Protein AF-A0A1C7NWR6-F1 (afdb_monomer)

pLDDT: mean 72.44, std 16.41, range [40.91, 96.19]

Radius of gyration: 28.09 Å; Cα contacts (8 Å, |Δi|>4): 31; chains: 1; bounding box: 59×54×52 Å

Secondary structure (DSSP, 8-state):
---HHHHHHHHHHHHHHHHHHHHHHHHSSTTS--------TT-------TTSHHHHHTTS--S--------TTSPPEEE--GGGPPPHHHHHHHHHHHTT----TTSS-TTGGGS-HHHHSPEEE--

Foldseek 3Di:
DPPPPPVVVVVVVVVVVVVVVVVVVVVVPPPDDDDPDDCPVPDDDDPCPPPPPVVVVVPPPPDDPPP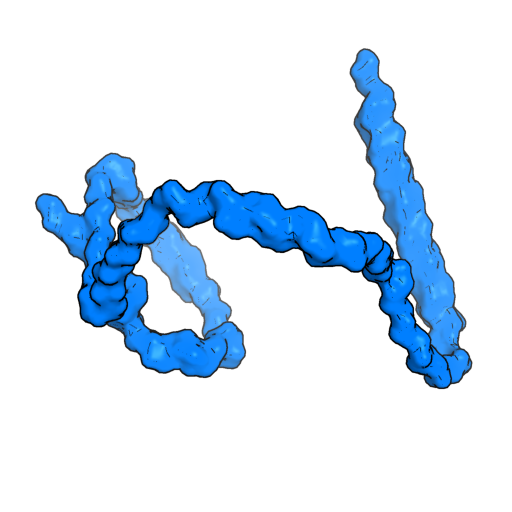PPDPLVDFAEDEDDPVNDDDPVVVVVVVVVVVVDDDDPVNDDPVRVPDDCRSPPHDYDDD

Structure (mmCIF, N/CA/C/O backbone):
data_AF-A0A1C7NWR6-F1
#
_entry.id   AF-A0A1C7NWR6-F1
#
loop_
_atom_site.group_PDB
_atom_site.id
_atom_site.type_symbol
_atom_site.label_atom_id
_atom_site.label_alt_id
_atom_site.label_comp_id
_atom_site.label_asym_id
_atom_site.label_entity_id
_atom_site.label_seq_id
_atom_site.pdbx_PDB_ins_code
_atom_site.Cartn_x
_atom_site.Cartn_y
_atom_site.Cartn_z
_atom_site.occupancy
_atom_site.B_iso_or_equiv
_atom_site.auth_seq_id
_atom_site.auth_comp_id
_atom_site.auth_asym_id
_atom_site.auth_atom_id
_atom_site.pdbx_PDB_model_num
ATOM 1 N N . MET A 1 1 ? 23.178 29.044 30.306 1.00 40.91 1 MET A N 1
ATOM 2 C CA . MET A 1 1 ? 24.245 28.419 29.505 1.00 40.91 1 MET A CA 1
ATOM 3 C C . MET A 1 1 ? 23.564 27.836 28.278 1.00 40.91 1 MET A C 1
ATOM 5 O O . MET A 1 1 ? 23.101 26.711 28.350 1.00 40.91 1 MET A O 1
ATOM 9 N N . ASN A 1 2 ? 23.407 28.651 27.232 1.00 55.75 2 ASN A N 1
ATOM 10 C CA . ASN A 1 2 ? 22.827 28.281 25.932 1.00 55.75 2 ASN A CA 1
ATOM 11 C C . ASN A 1 2 ? 23.851 28.654 24.846 1.00 55.75 2 ASN A C 1
ATOM 13 O O . ASN A 1 2 ? 23.571 29.482 23.996 1.00 55.75 2 ASN A O 1
ATOM 17 N N . GLU A 1 3 ? 25.074 28.139 24.957 1.00 56.28 3 GLU A N 1
ATOM 18 C CA . GLU A 1 3 ? 26.150 28.401 23.980 1.00 56.28 3 GLU A CA 1
ATOM 19 C C . GLU A 1 3 ? 26.408 27.187 23.070 1.00 56.28 3 GLU A C 1
ATOM 21 O O . GLU A 1 3 ? 27.233 27.259 22.177 1.00 56.28 3 GLU A O 1
ATOM 26 N N . ILE A 1 4 ? 25.698 26.068 23.265 1.00 57.12 4 ILE A N 1
ATOM 27 C CA . ILE A 1 4 ? 25.928 24.824 22.502 1.00 57.12 4 ILE A CA 1
ATOM 28 C C . ILE A 1 4 ? 25.114 24.791 21.191 1.00 57.12 4 ILE A C 1
ATOM 30 O O . ILE A 1 4 ? 25.459 24.051 20.277 1.00 57.12 4 ILE A O 1
ATOM 34 N N . ASP A 1 5 ? 24.082 25.630 21.059 1.00 58.75 5 ASP A N 1
ATOM 35 C CA . ASP A 1 5 ? 23.191 25.609 19.891 1.00 58.75 5 ASP A CA 1
ATOM 36 C C . ASP A 1 5 ? 23.565 26.640 18.813 1.00 58.75 5 ASP A C 1
ATOM 38 O O . ASP A 1 5 ? 23.288 26.415 17.637 1.00 58.75 5 ASP A O 1
ATOM 42 N N . GLU A 1 6 ? 24.205 27.757 19.173 1.00 57.81 6 GLU A N 1
ATOM 43 C CA . GLU A 1 6 ? 24.579 28.791 18.193 1.00 57.81 6 GLU A CA 1
ATOM 44 C C . GLU A 1 6 ? 25.803 28.3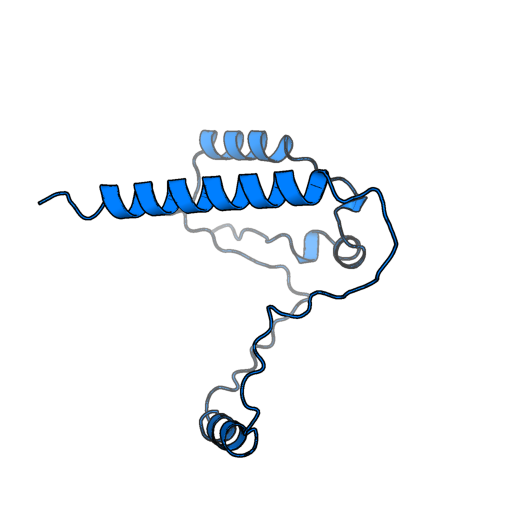73 17.368 1.00 57.81 6 GLU A C 1
ATOM 46 O O . GLU A 1 6 ? 25.777 28.518 16.149 1.00 57.81 6 GLU A O 1
ATOM 51 N N . ASP A 1 7 ? 26.815 27.764 17.994 1.00 69.75 7 ASP A N 1
ATOM 52 C CA . ASP A 1 7 ? 28.031 27.315 17.302 1.00 69.75 7 ASP A CA 1
ATOM 53 C C . ASP A 1 7 ? 27.746 26.181 16.304 1.00 69.75 7 ASP A C 1
ATOM 55 O O . ASP A 1 7 ? 28.288 26.180 15.204 1.00 69.75 7 ASP A O 1
ATOM 59 N N . PHE A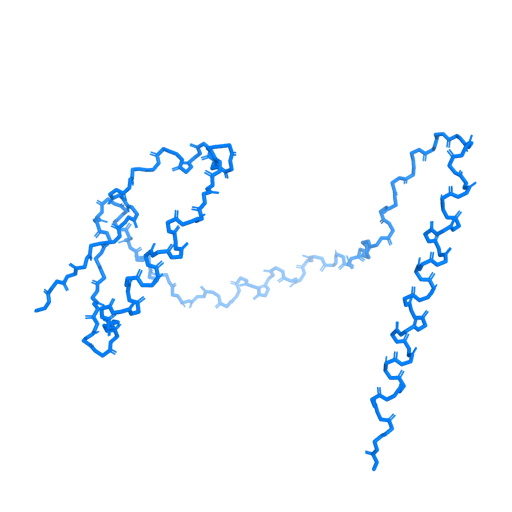 1 8 ? 26.842 25.248 16.632 1.00 76.69 8 PHE A N 1
ATOM 60 C CA . PHE A 1 8 ? 26.452 24.179 15.704 1.00 76.69 8 PHE A CA 1
ATOM 61 C C . PHE A 1 8 ? 25.684 24.719 14.492 1.00 76.69 8 PHE A C 1
ATOM 63 O O . PHE A 1 8 ? 25.914 24.291 13.361 1.00 76.69 8 PHE A O 1
ATOM 70 N N . VAL A 1 9 ? 24.764 25.661 14.716 1.00 80.50 9 VAL A N 1
ATOM 71 C CA . VAL A 1 9 ? 23.966 26.260 13.638 1.00 80.50 9 VAL A CA 1
ATOM 72 C C . VAL A 1 9 ? 24.829 27.164 12.756 1.00 80.50 9 VAL A C 1
ATOM 74 O O . VAL A 1 9 ? 24.674 27.146 11.536 1.00 80.50 9 VAL A O 1
ATOM 77 N N . GLU A 1 10 ? 25.761 27.908 13.345 1.00 84.75 10 GLU A N 1
ATOM 78 C CA . GLU A 1 10 ? 26.723 28.743 12.623 1.00 84.75 10 GLU A CA 1
ATOM 79 C C . GLU A 1 10 ? 27.714 27.890 11.813 1.00 84.75 10 GLU A C 1
ATOM 81 O O . GLU A 1 10 ? 27.957 28.188 10.641 1.00 84.75 10 GLU A O 1
ATOM 86 N N . ASP A 1 11 ? 28.229 26.790 12.373 1.00 84.62 11 ASP A N 1
ATOM 87 C CA . ASP A 1 11 ? 29.087 25.851 11.638 1.00 84.62 11 ASP A CA 1
ATOM 88 C C . ASP A 1 11 ? 28.330 25.178 10.491 1.00 84.62 11 ASP A C 1
ATOM 90 O O . ASP A 1 11 ? 28.855 25.073 9.380 1.00 84.62 11 ASP A O 1
ATOM 94 N N . PHE A 1 12 ? 27.074 24.786 10.712 1.00 87.50 12 PHE A N 1
ATOM 95 C CA . PHE A 1 12 ? 26.228 24.230 9.659 1.00 87.50 12 PHE A CA 1
ATOM 96 C C . PHE A 1 12 ? 25.946 25.255 8.548 1.00 87.50 12 PHE A C 1
ATOM 98 O O . PHE A 1 12 ? 26.020 24.928 7.362 1.00 87.50 12 PHE A O 1
ATOM 105 N N . ALA A 1 13 ? 25.693 26.519 8.902 1.00 89.31 13 AL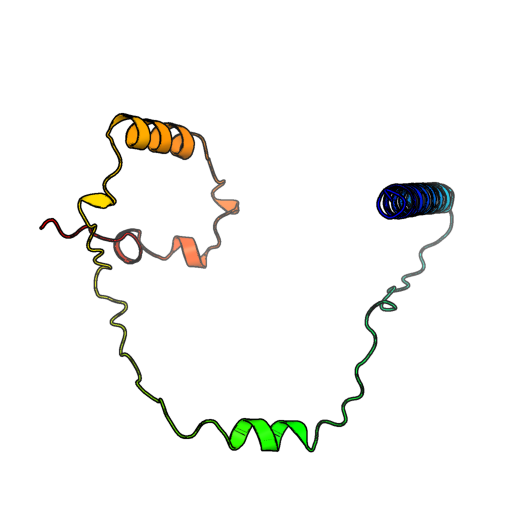A A N 1
ATOM 106 C CA . ALA A 1 13 ? 25.496 27.591 7.929 1.00 89.31 13 ALA A CA 1
ATOM 107 C C . ALA A 1 13 ? 26.764 27.857 7.098 1.00 89.31 13 ALA A C 1
ATOM 109 O O . ALA A 1 13 ? 26.678 28.017 5.879 1.00 89.31 13 ALA A O 1
ATOM 110 N N . ARG A 1 14 ? 27.948 27.839 7.724 1.00 87.44 14 ARG A N 1
ATOM 111 C CA . ARG A 1 14 ? 29.236 27.982 7.022 1.00 87.44 14 ARG A CA 1
ATOM 112 C C . ARG A 1 14 ? 29.540 26.802 6.109 1.00 87.44 14 ARG A C 1
ATOM 114 O O . ARG A 1 14 ? 30.073 27.006 5.020 1.00 87.44 14 ARG A O 1
ATOM 121 N N . GLN A 1 15 ? 29.191 25.586 6.526 1.00 84.94 15 GLN A N 1
ATOM 122 C CA . GLN A 1 15 ? 29.326 24.392 5.689 1.00 84.94 15 GLN A CA 1
ATOM 123 C C . GLN A 1 15 ? 28.449 24.489 4.437 1.00 84.94 15 GLN A C 1
ATOM 125 O O . GLN A 1 15 ? 28.940 24.238 3.337 1.00 84.94 15 GLN A O 1
ATOM 130 N N . LEU A 1 16 ? 27.193 24.927 4.571 1.00 86.31 16 LEU A N 1
ATOM 131 C CA . LEU A 1 16 ? 26.309 25.136 3.421 1.00 86.31 16 LEU A CA 1
ATOM 132 C C . LEU A 1 16 ? 26.829 26.227 2.475 1.00 86.31 16 LEU A C 1
ATOM 134 O O . LEU A 1 16 ? 26.840 26.017 1.265 1.00 86.31 16 LEU A O 1
ATOM 138 N N . ASP A 1 17 ? 27.316 27.351 3.004 1.00 82.81 17 ASP A N 1
ATOM 139 C CA . ASP A 1 17 ? 27.894 28.432 2.190 1.00 82.81 17 ASP A CA 1
ATOM 140 C C . ASP A 1 17 ? 29.154 27.968 1.430 1.00 82.81 17 ASP A C 1
ATOM 142 O O . ASP A 1 17 ? 29.367 28.332 0.273 1.00 82.81 17 ASP A O 1
ATOM 146 N N . SER A 1 18 ? 29.965 27.094 2.038 1.00 81.19 18 SER A N 1
ATOM 147 C CA . SER A 1 18 ? 31.120 26.481 1.373 1.00 81.19 18 SER A CA 1
ATOM 148 C C . SER A 1 18 ? 30.712 25.545 0.233 1.00 81.19 18 SER A C 1
ATOM 150 O O . SER A 1 18 ? 31.344 25.566 -0.820 1.00 81.19 18 SER A O 1
ATOM 152 N N . ILE A 1 19 ? 29.669 24.732 0.423 1.00 80.56 19 ILE A N 1
ATOM 153 C CA . ILE A 1 19 ? 29.175 23.794 -0.597 1.00 80.56 19 ILE A CA 1
ATOM 154 C C . ILE A 1 19 ? 28.595 24.551 -1.796 1.00 80.56 19 ILE A C 1
ATOM 156 O O . ILE A 1 19 ? 28.898 24.207 -2.937 1.00 80.56 19 ILE A O 1
ATOM 160 N N . VAL A 1 20 ? 27.816 25.608 -1.546 1.00 77.56 20 VAL A N 1
ATOM 161 C CA . VAL A 1 20 ? 27.236 26.442 -2.611 1.00 77.56 20 VAL A CA 1
ATOM 162 C C . VAL A 1 20 ? 28.337 27.087 -3.457 1.00 77.56 20 VAL A C 1
ATOM 164 O O . VAL A 1 20 ? 28.272 27.032 -4.681 1.00 77.56 20 VAL A O 1
ATOM 167 N N . ARG A 1 21 ? 29.402 27.606 -2.832 1.00 77.25 21 ARG A N 1
ATOM 168 C CA . ARG A 1 21 ? 30.535 28.192 -3.571 1.00 77.25 21 ARG A CA 1
ATOM 169 C C . ARG A 1 21 ? 31.304 27.179 -4.414 1.00 77.25 21 ARG A C 1
ATOM 171 O O . ARG A 1 21 ? 31.742 27.529 -5.503 1.00 77.25 21 ARG A O 1
ATOM 178 N N . ILE A 1 22 ? 31.477 25.947 -3.931 1.00 75.94 22 ILE A N 1
ATOM 179 C CA . ILE A 1 22 ? 32.151 24.882 -4.696 1.00 75.94 22 ILE A CA 1
ATOM 180 C C . ILE A 1 22 ? 31.303 24.484 -5.911 1.00 75.94 22 ILE A C 1
ATOM 182 O O . ILE A 1 22 ? 31.841 24.312 -7.001 1.00 75.94 22 ILE A O 1
ATOM 186 N N . GLN A 1 23 ? 29.978 24.394 -5.751 1.00 65.75 23 GLN A N 1
ATOM 187 C CA . GLN A 1 23 ? 29.069 24.112 -6.865 1.00 65.75 23 GLN A CA 1
ATOM 188 C C . GLN A 1 23 ? 29.059 25.231 -7.911 1.00 65.75 23 GLN A C 1
ATOM 190 O O . GLN A 1 23 ? 29.064 24.935 -9.101 1.00 65.75 23 GLN A O 1
ATOM 195 N N . GLU A 1 24 ? 29.087 26.497 -7.487 1.00 64.19 24 GLU A N 1
ATOM 196 C CA . GLU A 1 24 ? 29.171 27.639 -8.407 1.00 64.19 24 GLU A CA 1
ATOM 197 C C . GLU A 1 24 ? 30.526 27.697 -9.133 1.00 64.19 24 GLU A C 1
ATOM 199 O O . GLU A 1 24 ? 30.560 28.003 -10.321 1.00 64.19 24 GLU A O 1
ATOM 204 N N . GLN A 1 25 ? 31.632 27.331 -8.472 1.00 59.12 25 GLN A N 1
ATOM 205 C CA . GLN A 1 25 ? 32.954 27.252 -9.110 1.00 59.12 25 GLN A CA 1
ATOM 206 C C . GLN A 1 25 ? 33.069 26.098 -10.117 1.00 59.12 25 GLN A C 1
ATOM 208 O O . GLN A 1 25 ? 33.668 26.280 -11.171 1.00 59.12 25 GLN A O 1
ATOM 213 N N . HIS A 1 26 ? 32.452 24.943 -9.851 1.00 53.22 26 HIS A N 1
ATOM 214 C CA . HIS A 1 26 ? 32.386 23.843 -10.823 1.00 53.22 26 HIS A CA 1
ATOM 215 C C . HIS A 1 26 ? 31.490 24.149 -12.032 1.00 53.22 26 HIS A C 1
ATOM 217 O O . HIS A 1 26 ? 31.650 23.518 -13.070 1.00 53.22 26 HIS A O 1
ATOM 223 N N . GLN A 1 27 ? 30.572 25.115 -11.934 1.00 50.38 27 GLN A N 1
ATOM 224 C CA . GLN A 1 27 ? 29.683 25.476 -13.042 1.00 50.38 27 GLN A CA 1
ATOM 225 C C . GLN A 1 27 ? 30.333 26.416 -14.072 1.00 50.38 27 GLN A C 1
ATOM 227 O O . GLN A 1 27 ? 29.829 26.530 -15.187 1.00 50.38 27 GLN A O 1
ATOM 232 N N . GLU A 1 28 ? 31.444 27.079 -13.728 1.00 48.25 28 GLU A N 1
ATOM 233 C CA . GLU A 1 28 ? 32.187 27.965 -14.640 1.00 48.25 28 GLU A CA 1
ATOM 234 C C . GLU A 1 28 ? 33.362 27.270 -15.365 1.00 48.25 28 GLU A C 1
ATOM 236 O O . GLU A 1 28 ? 33.924 27.854 -16.290 1.00 48.25 28 GLU A O 1
ATOM 241 N N . GLU A 1 29 ? 33.710 26.025 -15.011 1.00 46.66 29 GLU A N 1
ATOM 242 C CA . GLU A 1 29 ? 34.825 25.263 -15.616 1.00 46.66 29 GLU A CA 1
ATOM 243 C C . GLU A 1 29 ? 34.377 24.148 -16.594 1.00 46.66 29 GLU A C 1
ATOM 245 O O . GLU A 1 29 ? 35.203 23.380 -17.080 1.00 46.66 29 GLU A O 1
ATOM 250 N N . GLU A 1 30 ? 33.088 24.065 -16.948 1.00 46.69 30 GLU A N 1
ATOM 251 C CA . GLU A 1 30 ? 32.531 23.029 -17.848 1.00 46.69 30 GLU A CA 1
ATOM 252 C C . GLU A 1 30 ? 32.713 23.297 -19.364 1.00 46.69 30 GLU A C 1
ATOM 254 O O . GLU A 1 30 ? 32.006 22.699 -20.174 1.00 46.69 30 GLU A O 1
ATOM 259 N N . ASP A 1 31 ? 33.642 24.161 -19.791 1.00 46.69 31 ASP A N 1
ATOM 260 C CA . ASP A 1 31 ? 33.863 24.424 -21.230 1.00 46.69 31 ASP A CA 1
ATOM 261 C C . ASP A 1 31 ? 35.151 23.819 -21.822 1.00 46.69 31 ASP A C 1
ATOM 263 O O . ASP A 1 31 ? 35.321 23.872 -23.041 1.00 46.69 31 ASP A O 1
ATOM 267 N N . GLU A 1 32 ? 36.036 23.175 -21.048 1.00 49.59 32 GLU A N 1
ATOM 268 C CA . GLU A 1 32 ? 37.237 22.542 -21.623 1.00 49.59 32 GLU A CA 1
ATOM 269 C C . GLU A 1 32 ? 37.562 21.150 -21.041 1.00 49.59 32 GLU A C 1
ATOM 271 O O . GLU A 1 32 ? 38.238 20.989 -20.032 1.00 49.59 32 GLU A O 1
ATOM 276 N N . GLU A 1 33 ? 37.148 20.153 -21.827 1.00 46.34 33 GLU A N 1
ATOM 277 C CA . GLU A 1 33 ? 37.734 18.819 -22.020 1.00 46.34 33 GLU A CA 1
ATOM 278 C C . GLU A 1 33 ? 37.356 17.647 -21.090 1.00 46.34 33 GLU A C 1
ATOM 280 O O . GLU A 1 33 ? 37.565 17.595 -19.882 1.00 46.34 33 GLU A O 1
ATOM 285 N N . GLU A 1 34 ? 36.857 16.620 -21.777 1.00 51.84 34 GLU A N 1
ATOM 286 C CA . GLU A 1 34 ? 36.610 15.247 -21.366 1.00 51.84 34 GLU A CA 1
ATOM 287 C C . GLU A 1 34 ? 37.850 14.617 -20.695 1.00 51.84 34 GLU A C 1
ATOM 289 O O . GLU A 1 34 ? 38.787 14.171 -21.355 1.00 51.84 34 GLU A O 1
ATOM 294 N N . SER A 1 35 ? 37.835 1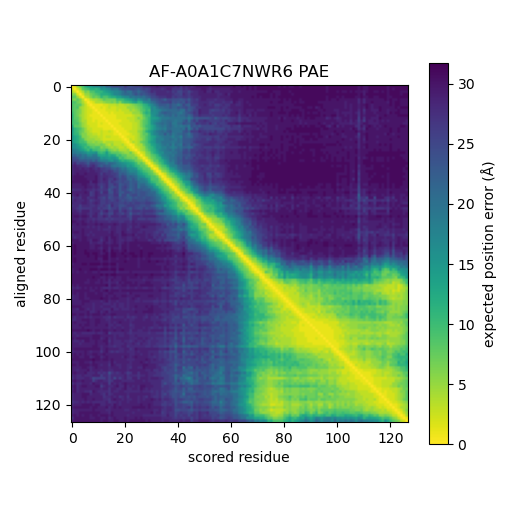4.513 -19.365 1.00 44.72 35 SER A N 1
ATOM 295 C CA . SER A 1 35 ? 38.703 13.602 -18.614 1.00 44.72 35 SER A CA 1
ATOM 296 C C . SER A 1 35 ? 37.854 12.785 -17.651 1.00 44.72 35 SER A C 1
ATOM 298 O O . SER A 1 35 ? 37.466 13.250 -16.583 1.00 44.72 35 SER A O 1
ATOM 300 N N . PHE A 1 36 ? 37.597 11.537 -18.036 1.00 50.34 36 PHE A N 1
ATOM 301 C CA . PHE A 1 36 ? 37.086 10.477 -17.175 1.00 50.34 36 PHE A CA 1
ATOM 302 C C . PHE A 1 36 ? 38.038 10.288 -15.981 1.00 50.34 36 PHE A C 1
ATOM 304 O O . PHE A 1 36 ? 39.005 9.536 -16.066 1.00 50.34 36 PHE A O 1
ATOM 311 N N . ASN A 1 37 ? 37.785 10.997 -14.882 1.00 45.06 37 ASN A N 1
ATOM 312 C CA . ASN A 1 37 ? 38.339 10.685 -13.572 1.00 45.06 37 ASN A CA 1
ATOM 313 C C . ASN A 1 37 ? 37.178 10.275 -12.670 1.00 45.06 37 ASN A C 1
ATOM 315 O O . ASN A 1 37 ? 36.421 11.091 -12.154 1.00 45.06 37 ASN A O 1
ATOM 319 N N . GLU A 1 38 ? 37.043 8.961 -12.559 1.00 48.91 38 GLU A N 1
ATOM 320 C CA . GLU A 1 38 ? 36.332 8.246 -11.515 1.00 48.91 38 GLU A CA 1
ATOM 321 C C . GLU A 1 38 ? 36.858 8.709 -10.146 1.00 48.91 38 GLU A C 1
ATOM 323 O O . GLU A 1 38 ? 37.925 8.291 -9.694 1.00 48.91 38 GLU A O 1
ATOM 328 N N . ASP A 1 39 ? 36.129 9.615 -9.492 1.00 46.53 39 ASP A N 1
ATOM 329 C CA . ASP A 1 39 ? 36.410 10.029 -8.119 1.00 46.53 39 ASP A CA 1
ATOM 330 C C . ASP A 1 39 ? 35.934 8.943 -7.138 1.00 46.53 39 ASP A C 1
ATOM 332 O O . ASP A 1 39 ? 34.945 9.067 -6.424 1.00 46.53 39 ASP A O 1
ATOM 336 N N . THR A 1 40 ? 36.646 7.816 -7.137 1.00 52.41 40 THR A N 1
ATOM 337 C CA . THR A 1 40 ? 36.566 6.747 -6.122 1.00 52.41 40 THR A CA 1
ATOM 338 C C . THR A 1 40 ? 37.309 7.108 -4.826 1.00 52.41 40 THR A C 1
ATOM 340 O O . THR A 1 40 ? 37.767 6.226 -4.100 1.00 52.41 40 THR A O 1
ATOM 343 N N . SER A 1 41 ? 37.464 8.395 -4.506 1.00 54.19 41 SER A N 1
ATOM 344 C CA . SER A 1 41 ? 38.292 8.836 -3.374 1.00 54.19 41 SER A CA 1
ATOM 345 C C . SER A 1 41 ? 37.589 8.780 -2.009 1.00 54.19 41 SER A C 1
ATOM 347 O O . SER A 1 41 ? 38.237 9.019 -0.992 1.00 54.19 41 SER A O 1
ATOM 349 N N . GLU A 1 42 ? 36.298 8.431 -1.940 1.00 55.00 42 GLU A N 1
ATOM 350 C CA . GLU A 1 42 ? 35.545 8.386 -0.670 1.00 55.00 42 GLU A CA 1
ATOM 351 C C . GLU A 1 42 ? 35.509 7.001 0.007 1.00 55.00 42 GLU A C 1
ATOM 353 O O . GLU A 1 42 ? 35.146 6.893 1.179 1.00 55.00 42 GLU A O 1
ATOM 358 N N . TYR A 1 43 ? 35.941 5.929 -0.669 1.00 64.69 43 TYR A N 1
ATOM 359 C CA . TYR A 1 43 ? 36.021 4.599 -0.054 1.00 64.69 43 TYR A CA 1
ATOM 360 C C . TYR A 1 43 ? 37.393 4.375 0.586 1.00 64.69 43 TYR A C 1
ATOM 362 O O . TYR A 1 43 ? 38.331 3.875 -0.035 1.00 64.69 43 TYR A O 1
ATOM 370 N N . GLN A 1 44 ? 37.506 4.721 1.868 1.00 64.06 44 GLN A N 1
ATOM 371 C CA . GLN A 1 44 ? 38.628 4.284 2.697 1.00 64.06 44 GLN A CA 1
ATOM 372 C C . GLN A 1 44 ? 38.649 2.749 2.769 1.00 64.06 44 GLN A C 1
ATOM 374 O O . GLN A 1 44 ? 37.769 2.131 3.367 1.00 64.06 44 GLN A O 1
ATOM 379 N N . GLN A 1 45 ? 39.658 2.128 2.150 1.00 67.00 45 GLN A N 1
ATOM 380 C CA . GLN A 1 45 ? 39.876 0.686 2.247 1.00 67.00 45 GLN A CA 1
ATOM 381 C C . GLN A 1 45 ? 40.229 0.313 3.692 1.00 67.00 45 GLN A C 1
ATOM 383 O O . GLN A 1 45 ? 41.207 0.806 4.258 1.00 67.00 45 GLN A O 1
ATOM 388 N N . ILE A 1 46 ? 39.415 -0.558 4.284 1.00 68.00 46 ILE A N 1
ATOM 389 C CA . ILE A 1 46 ? 39.638 -1.123 5.616 1.00 68.00 46 ILE A CA 1
ATOM 390 C C . ILE A 1 46 ? 40.769 -2.166 5.500 1.00 68.00 46 ILE A C 1
ATOM 392 O O . ILE A 1 46 ? 40.738 -2.954 4.552 1.00 68.00 46 ILE A O 1
ATOM 396 N N . PRO A 1 47 ? 41.764 -2.202 6.411 1.00 65.69 47 PRO A N 1
ATOM 397 C CA . PRO A 1 47 ? 42.801 -3.233 6.405 1.00 65.69 47 PRO A CA 1
ATOM 398 C C . PRO A 1 47 ? 42.185 -4.639 6.446 1.00 65.69 47 PRO A C 1
ATOM 400 O O . PRO A 1 47 ? 41.534 -5.007 7.422 1.00 65.69 47 PRO A O 1
ATOM 403 N N . GLN A 1 48 ? 42.380 -5.410 5.376 1.00 56.88 48 GLN A N 1
ATOM 404 C CA . GLN A 1 48 ? 41.916 -6.792 5.239 1.00 56.88 48 GLN A CA 1
ATOM 405 C C . GLN A 1 48 ? 42.902 -7.775 5.885 1.00 56.88 48 GLN A C 1
ATOM 407 O O . GLN A 1 48 ? 43.448 -8.654 5.220 1.00 56.88 48 GLN A O 1
ATOM 412 N N . ASP A 1 49 ? 43.119 -7.655 7.194 1.00 58.47 49 ASP A N 1
ATOM 413 C CA . ASP A 1 49 ? 43.713 -8.754 7.963 1.00 58.47 49 ASP A CA 1
ATOM 414 C C . ASP A 1 49 ? 42.603 -9.797 8.215 1.00 58.47 49 ASP A C 1
ATOM 416 O O . ASP A 1 49 ? 42.034 -9.920 9.297 1.00 58.47 49 ASP A O 1
ATOM 420 N N . GLU A 1 50 ? 42.211 -10.485 7.140 1.00 56.72 50 GLU A N 1
ATOM 421 C CA . GLU A 1 50 ? 41.026 -11.349 7.040 1.00 56.72 50 GLU A CA 1
ATOM 422 C C . GLU A 1 50 ? 41.212 -12.759 7.625 1.00 56.72 50 GLU A C 1
ATOM 424 O O . GLU A 1 50 ? 40.329 -13.594 7.471 1.00 56.72 50 GLU A O 1
ATOM 429 N N . GLU A 1 51 ? 42.319 -13.078 8.298 1.00 55.25 51 GLU A N 1
ATOM 430 C CA . GLU A 1 51 ? 42.582 -14.478 8.677 1.00 55.25 51 GLU A CA 1
ATOM 431 C C . GLU A 1 51 ? 42.028 -14.869 10.064 1.00 55.25 51 GLU A C 1
ATOM 433 O O . GLU A 1 51 ? 41.625 -16.017 10.257 1.00 55.25 51 GLU A O 1
ATOM 438 N N . ASP A 1 52 ? 41.880 -13.917 10.995 1.00 54.59 52 ASP A N 1
ATOM 439 C CA . ASP A 1 52 ? 41.464 -14.214 12.380 1.00 54.59 52 ASP A CA 1
ATOM 440 C C . ASP A 1 52 ? 39.983 -13.909 12.688 1.00 54.59 52 ASP A C 1
ATOM 442 O O . ASP A 1 52 ? 39.439 -14.3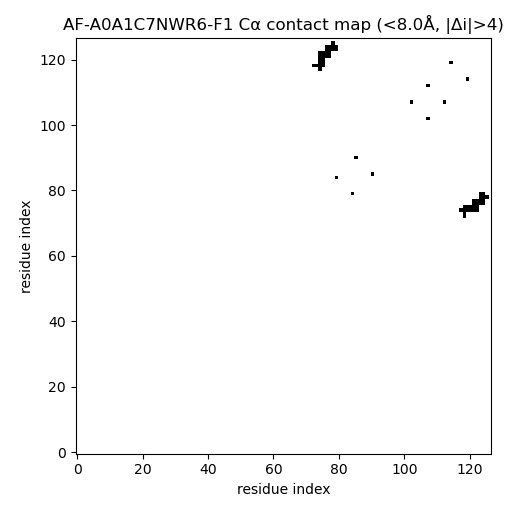92 13.681 1.00 54.59 52 ASP A O 1
ATOM 446 N N . MET A 1 53 ? 39.280 -13.152 11.837 1.00 51.66 53 MET A N 1
ATOM 447 C CA . MET A 1 53 ? 37.889 -12.744 12.107 1.00 51.66 53 MET A CA 1
ATOM 448 C C . MET A 1 53 ? 36.864 -13.850 11.805 1.00 51.66 53 MET A C 1
ATOM 450 O O . MET A 1 53 ? 35.842 -13.959 12.483 1.00 51.66 53 MET A O 1
ATOM 454 N N . TYR A 1 54 ? 37.143 -14.711 10.821 1.00 55.81 54 TYR A N 1
ATOM 455 C CA . TYR A 1 54 ? 36.229 -15.793 10.434 1.00 55.81 54 TYR A CA 1
ATOM 456 C C . TYR A 1 54 ? 36.198 -16.948 11.444 1.00 55.81 54 TYR A C 1
ATOM 458 O O . TYR A 1 54 ? 35.194 -17.649 11.533 1.00 55.81 54 TYR A O 1
ATOM 466 N N . GLN A 1 55 ? 37.255 -17.151 12.238 1.00 55.84 55 GLN A N 1
ATOM 467 C CA . GLN A 1 55 ? 37.276 -18.223 13.244 1.00 55.84 55 GLN A CA 1
ATOM 468 C C . GLN A 1 55 ? 36.405 -17.908 14.465 1.00 55.84 55 GLN A C 1
ATOM 470 O O . GLN A 1 55 ? 35.891 -18.826 15.108 1.00 55.84 55 GLN A O 1
ATOM 475 N N . GLN A 1 56 ? 36.187 -16.626 14.765 1.00 54.16 56 GLN A N 1
ATOM 476 C CA . GLN A 1 56 ? 35.400 -16.225 15.926 1.00 54.16 56 GLN A CA 1
ATOM 477 C C . GLN A 1 56 ? 33.885 -16.332 15.687 1.00 54.16 56 GLN A C 1
ATOM 479 O O . GLN A 1 56 ? 33.162 -16.690 16.610 1.00 54.16 56 GLN A O 1
ATOM 484 N N . LEU A 1 57 ? 33.413 -16.133 14.448 1.00 55.97 57 LEU A N 1
ATOM 485 C CA . LEU A 1 57 ? 31.993 -16.286 14.087 1.00 55.97 57 LEU A CA 1
ATOM 486 C C . LEU A 1 57 ? 31.529 -17.752 14.070 1.00 55.97 57 LEU A C 1
ATOM 488 O O . LEU A 1 57 ? 30.395 -18.042 14.422 1.00 55.97 57 LEU A O 1
ATOM 492 N N . MET A 1 58 ? 32.417 -18.688 13.727 1.00 56.16 58 MET A N 1
ATOM 493 C CA . MET A 1 58 ? 32.078 -20.117 13.624 1.00 56.16 58 MET A CA 1
ATOM 494 C C . MET A 1 58 ? 32.000 -20.832 14.985 1.00 56.16 58 MET A C 1
ATOM 496 O O . MET A 1 58 ? 31.644 -22.005 15.038 1.00 56.16 58 MET A O 1
ATOM 500 N N . SER A 1 59 ? 32.385 -20.163 16.077 1.00 54.75 59 SER A N 1
ATOM 501 C CA . SER A 1 59 ? 32.512 -20.781 17.406 1.00 54.75 59 SER A CA 1
ATOM 502 C C . SER A 1 59 ? 31.315 -20.518 18.335 1.00 54.75 59 SER A C 1
ATOM 504 O O . SER A 1 59 ? 31.255 -21.119 19.405 1.00 54.75 59 SER A O 1
ATOM 506 N N . GLU A 1 60 ? 30.381 -19.633 17.960 1.00 54.19 60 GLU A N 1
ATOM 507 C CA . GLU A 1 60 ? 29.239 -19.213 18.800 1.00 54.19 60 GLU A CA 1
ATOM 508 C C . GLU A 1 60 ? 27.851 -19.619 18.254 1.00 54.19 60 GLU A C 1
ATOM 510 O O . GLU A 1 60 ? 26.851 -19.388 18.928 1.00 54.19 60 GLU A O 1
ATOM 515 N N . GLU A 1 61 ? 27.764 -20.276 17.092 1.00 51.47 61 GLU A N 1
ATOM 516 C CA . GLU A 1 61 ? 26.494 -20.673 16.441 1.00 51.47 61 GLU A CA 1
ATOM 517 C C . GLU A 1 61 ? 26.026 -22.111 16.757 1.00 51.47 61 GLU A C 1
ATOM 519 O O . GLU A 1 61 ? 25.279 -22.717 15.994 1.00 51.47 61 GLU A O 1
ATOM 524 N N . GLU A 1 62 ? 26.412 -22.689 17.894 1.00 57.22 62 GLU A N 1
ATOM 525 C CA . GLU A 1 62 ? 25.909 -24.009 18.310 1.00 57.22 62 GLU A CA 1
ATOM 526 C C . GLU A 1 62 ? 24.735 -23.877 19.300 1.00 57.22 62 GLU A C 1
ATOM 528 O O . GLU A 1 62 ? 24.865 -24.239 20.461 1.00 57.22 62 GLU A O 1
ATOM 533 N N . GLU A 1 63 ? 23.607 -23.302 18.859 1.00 57.66 63 GLU A N 1
ATOM 534 C CA . GLU A 1 63 ? 22.229 -23.612 19.310 1.00 57.66 63 GLU A CA 1
ATOM 535 C C . GLU A 1 63 ? 21.234 -22.581 18.742 1.00 57.66 63 GLU A C 1
ATOM 537 O O . GLU A 1 63 ? 21.163 -21.451 19.215 1.00 57.66 63 GLU A O 1
ATOM 542 N N . ILE A 1 64 ? 20.459 -22.997 17.732 1.00 57.59 64 ILE A N 1
ATOM 543 C CA . ILE A 1 64 ? 19.018 -22.761 17.466 1.00 57.59 64 ILE A CA 1
ATOM 544 C C . ILE A 1 64 ? 18.816 -22.919 15.944 1.00 57.59 64 ILE A C 1
ATOM 546 O O . ILE A 1 64 ? 18.622 -21.964 15.199 1.00 57.59 64 ILE A O 1
ATOM 550 N N . GLU A 1 65 ? 18.866 -24.165 15.470 1.00 53.41 65 GLU A N 1
ATOM 551 C CA . GLU A 1 65 ? 18.274 -24.560 14.187 1.00 53.41 65 GLU A CA 1
ATOM 552 C C . GLU A 1 65 ? 16.856 -25.076 14.470 1.00 53.41 65 GLU A C 1
ATOM 554 O O . GLU A 1 65 ? 16.594 -26.277 14.478 1.00 53.41 65 GLU A O 1
ATOM 559 N N . GLU A 1 66 ? 15.924 -24.173 14.780 1.00 58.69 66 GLU A N 1
ATOM 560 C CA . GLU A 1 66 ? 14.502 -24.497 14.645 1.00 58.69 66 GLU A CA 1
ATOM 561 C C . GLU A 1 66 ? 14.086 -24.027 13.247 1.00 58.69 66 GLU A C 1
ATOM 563 O O . GLU A 1 66 ? 13.674 -22.883 13.046 1.00 58.69 66 GLU A O 1
ATOM 568 N N . GLU A 1 67 ? 14.283 -24.893 12.247 1.00 57.88 67 GLU A N 1
ATOM 569 C CA . GLU A 1 67 ? 13.736 -24.695 10.905 1.00 57.88 67 GLU A CA 1
ATOM 570 C C . GLU A 1 67 ? 12.205 -24.676 11.014 1.00 57.88 67 GLU A C 1
ATOM 572 O O . GLU A 1 67 ? 11.533 -25.708 11.004 1.00 57.88 67 GLU A O 1
ATOM 577 N N . VAL A 1 68 ? 11.626 -23.485 11.173 1.00 61.41 68 VAL A N 1
ATOM 578 C CA . VAL A 1 68 ? 10.182 -23.306 11.046 1.00 61.41 68 VAL A CA 1
ATOM 579 C C . VAL A 1 68 ? 9.848 -23.526 9.573 1.00 61.41 68 VAL A C 1
ATOM 581 O O . VAL A 1 68 ? 10.052 -22.637 8.750 1.00 61.41 68 VAL A O 1
ATOM 584 N N . GLU A 1 69 ? 9.351 -24.717 9.232 1.00 60.88 69 GLU A N 1
ATOM 585 C CA . GLU A 1 69 ? 8.762 -24.999 7.920 1.00 60.88 69 GLU A CA 1
ATOM 586 C C . GLU A 1 69 ? 7.560 -24.063 7.709 1.00 60.88 69 GLU A C 1
ATOM 588 O O . GLU A 1 69 ? 6.444 -24.315 8.171 1.00 60.88 69 GLU A O 1
ATOM 593 N N . VAL A 1 70 ? 7.794 -22.926 7.050 1.00 62.75 70 VAL A N 1
ATOM 594 C CA . VAL A 1 70 ? 6.734 -21.990 6.677 1.00 62.75 70 VAL A CA 1
ATOM 595 C C . VAL A 1 70 ? 6.099 -22.506 5.391 1.00 62.75 70 VAL A C 1
ATOM 597 O O . VAL A 1 70 ? 6.703 -22.442 4.322 1.00 62.75 70 VAL A O 1
ATOM 600 N N . ASP A 1 71 ? 4.884 -23.036 5.494 1.00 67.62 71 ASP A N 1
ATOM 601 C CA . ASP A 1 71 ? 4.085 -23.417 4.330 1.00 67.62 71 ASP A CA 1
ATOM 602 C C . ASP A 1 71 ? 3.690 -22.151 3.549 1.00 67.62 71 ASP A C 1
ATOM 604 O O . ASP A 1 71 ? 2.760 -21.433 3.924 1.00 67.62 71 ASP A O 1
ATOM 608 N N . LEU A 1 72 ? 4.445 -21.849 2.488 1.00 65.62 72 LEU A N 1
ATOM 609 C CA . LEU A 1 72 ? 4.228 -20.687 1.619 1.00 65.62 72 LEU A CA 1
ATOM 610 C C . LEU A 1 72 ? 2.927 -20.783 0.806 1.00 65.62 72 LEU A C 1
ATOM 612 O O . LEU A 1 72 ? 2.478 -19.768 0.275 1.00 65.62 72 LEU A O 1
ATOM 616 N N . ASP A 1 73 ? 2.324 -21.972 0.707 1.00 69.69 73 ASP A N 1
ATOM 617 C CA . ASP A 1 73 ? 1.070 -22.185 -0.019 1.00 69.69 73 ASP A CA 1
ATOM 618 C C . ASP A 1 73 ? -0.163 -21.970 0.879 1.00 69.69 73 ASP A C 1
ATOM 620 O O . ASP A 1 73 ? -1.296 -21.864 0.391 1.00 69.69 73 ASP A O 1
ATOM 624 N N . ALA A 1 74 ? 0.029 -21.874 2.199 1.00 75.19 74 ALA A N 1
ATOM 625 C CA . ALA A 1 74 ? -1.051 -21.610 3.133 1.00 75.19 74 ALA A CA 1
ATOM 626 C C . ALA A 1 74 ? -1.430 -20.114 3.135 1.00 75.19 74 ALA A C 1
ATOM 628 O O . ALA A 1 74 ? -0.566 -19.242 3.232 1.00 75.19 74 ALA A O 1
ATOM 629 N N . PRO A 1 75 ? -2.734 -19.773 3.090 1.00 79.50 75 PRO A N 1
ATOM 630 C CA . PRO A 1 75 ? -3.163 -18.383 3.150 1.00 79.50 75 PRO A CA 1
ATOM 631 C C . PRO A 1 75 ? -2.751 -17.757 4.484 1.00 79.50 75 PRO A C 1
ATOM 633 O O . PRO A 1 75 ? -3.029 -18.309 5.551 1.00 79.50 75 PRO A O 1
ATOM 636 N N . LEU A 1 76 ? -2.147 -16.570 4.427 1.00 82.94 76 LEU A N 1
ATOM 637 C CA . LEU A 1 76 ? -1.768 -15.804 5.612 1.00 82.94 76 LEU A CA 1
ATOM 638 C C . LEU A 1 76 ? -3.022 -15.473 6.430 1.00 82.94 76 LEU A C 1
ATOM 640 O O . LEU A 1 76 ? -3.932 -14.818 5.928 1.00 82.94 76 LEU A O 1
ATOM 644 N N . VAL A 1 77 ? -3.094 -15.915 7.687 1.00 85.88 77 VAL A N 1
ATOM 645 C CA . VAL A 1 77 ? -4.235 -15.633 8.573 1.00 85.88 77 VAL A CA 1
ATOM 646 C C . VAL A 1 77 ? -3.787 -14.770 9.743 1.00 85.88 77 VAL A C 1
ATOM 648 O O . VAL A 1 77 ? -2.988 -15.206 10.570 1.00 85.88 77 VAL A O 1
ATOM 651 N N . ILE A 1 78 ? -4.353 -13.569 9.857 1.00 86.12 78 ILE A N 1
ATOM 652 C CA . ILE A 1 78 ? -4.062 -12.640 10.955 1.00 86.12 78 ILE A CA 1
ATOM 653 C C . ILE A 1 78 ? -5.250 -12.618 11.918 1.00 86.12 78 ILE A C 1
ATOM 655 O O . ILE A 1 78 ? -6.411 -12.493 11.515 1.00 86.12 78 ILE A O 1
ATOM 659 N N . LYS A 1 79 ? -4.956 -12.737 13.216 1.00 86.06 79 LYS A N 1
ATOM 660 C CA . LYS A 1 79 ? -5.922 -12.482 14.289 1.00 86.06 79 LYS A CA 1
ATOM 661 C C . LYS A 1 79 ? -5.844 -11.012 14.672 1.00 86.06 79 LYS A C 1
ATOM 663 O O . LYS A 1 79 ? -4.770 -10.526 15.019 1.00 86.06 79 LYS A O 1
ATOM 668 N N . VAL A 1 80 ? -6.974 -10.318 14.618 1.00 83.44 80 VAL A N 1
ATOM 669 C CA . VAL A 1 80 ? -7.062 -8.910 15.012 1.00 83.44 80 VAL A CA 1
ATOM 670 C C . VAL A 1 80 ? -7.787 -8.830 16.347 1.00 83.44 80 VAL A C 1
ATOM 672 O O . VAL A 1 80 ? -8.963 -9.175 16.442 1.00 83.44 80 VAL A O 1
ATOM 675 N N . GLU A 1 81 ? -7.080 -8.379 17.380 1.00 86.94 81 GLU A N 1
ATOM 676 C CA . GLU A 1 81 ? -7.684 -8.142 18.691 1.00 86.94 81 GLU A CA 1
ATOM 677 C C . GLU A 1 81 ? -8.721 -7.006 18.617 1.00 86.94 81 GLU A C 1
ATOM 679 O O . GLU A 1 81 ? -8.476 -6.003 17.936 1.00 86.94 81 GLU A O 1
ATOM 684 N N . PRO A 1 82 ? -9.857 -7.093 19.337 1.00 83.19 82 PRO A N 1
ATOM 685 C CA . PRO A 1 82 ? -10.909 -6.073 19.295 1.00 83.19 82 PRO A CA 1
ATOM 686 C C . PRO A 1 82 ? -10.422 -4.672 19.683 1.00 83.19 82 PRO A C 1
ATOM 688 O O . PRO A 1 82 ? -10.918 -3.679 19.163 1.00 83.19 82 PRO A O 1
ATOM 691 N N . SER A 1 83 ? -9.421 -4.581 20.564 1.00 87.06 83 SER A N 1
ATOM 692 C CA . SER A 1 83 ? -8.803 -3.313 20.968 1.00 87.06 83 SER A CA 1
ATOM 693 C C . SER A 1 83 ? -8.066 -2.602 19.833 1.00 87.06 83 SER A C 1
ATOM 695 O O . SER A 1 83 ? -7.870 -1.393 19.905 1.00 87.06 83 SER A O 1
ATOM 697 N N . ASN A 1 84 ? -7.658 -3.342 18.800 1.00 85.19 84 ASN A N 1
ATOM 698 C CA . ASN A 1 84 ? -6.944 -2.818 17.638 1.00 85.19 84 ASN A CA 1
ATOM 699 C C . ASN A 1 84 ? -7.892 -2.509 16.469 1.00 85.19 84 ASN A C 1
ATOM 701 O O . ASN A 1 84 ? -7.434 -2.088 15.407 1.00 85.19 84 ASN A O 1
ATOM 705 N N . GLN A 1 85 ? -9.204 -2.725 16.633 1.00 85.88 85 GLN A N 1
ATOM 706 C CA . GLN A 1 85 ? -10.176 -2.375 15.607 1.00 85.88 85 GLN A CA 1
ATOM 707 C C . GLN A 1 85 ? -10.290 -0.858 15.495 1.00 85.88 85 GLN A C 1
ATOM 709 O O . GLN A 1 85 ? -10.601 -0.148 16.453 1.00 85.88 85 GLN A O 1
ATOM 714 N N . LEU A 1 86 ? -10.043 -0.365 14.286 1.00 88.06 86 LEU A N 1
ATOM 715 C CA . LEU A 1 86 ? -10.251 1.032 13.952 1.00 88.06 86 LEU A CA 1
ATOM 716 C C . LEU A 1 86 ? -11.747 1.352 13.956 1.00 88.06 86 LEU A C 1
ATOM 718 O O . LEU A 1 86 ? -12.584 0.523 13.596 1.00 88.06 86 LEU A O 1
ATOM 722 N N . ASN A 1 87 ? -12.083 2.585 14.325 1.00 92.81 87 ASN A N 1
ATOM 723 C CA . ASN A 1 87 ? -13.441 3.079 14.142 1.00 92.81 87 ASN A CA 1
ATOM 724 C C . ASN A 1 87 ? -13.748 3.254 12.634 1.00 92.81 87 ASN A C 1
ATOM 726 O O . ASN A 1 87 ? -12.836 3.403 11.812 1.00 92.81 87 ASN A O 1
ATOM 730 N N . SER A 1 88 ? -15.037 3.248 12.274 1.00 90.56 88 SER A N 1
ATOM 731 C CA . SER A 1 88 ? -15.472 3.325 10.868 1.00 90.56 88 SER A CA 1
ATOM 732 C C . SER A 1 88 ? -14.947 4.577 10.168 1.00 90.56 88 SER A C 1
ATOM 734 O O . SER A 1 88 ? -14.407 4.475 9.072 1.00 90.56 88 SER A O 1
ATOM 736 N N . GLU A 1 89 ? -15.032 5.738 10.819 1.00 95.19 89 GLU A N 1
ATOM 737 C CA . GLU A 1 89 ? -14.628 7.024 10.242 1.00 95.19 89 GLU A CA 1
ATOM 738 C C . GLU A 1 89 ? -13.138 7.046 9.873 1.00 95.19 89 GLU A C 1
ATOM 740 O O . GLU A 1 89 ? -12.772 7.415 8.759 1.00 95.19 89 GLU A O 1
ATOM 745 N N . THR A 1 90 ? -12.270 6.575 10.770 1.00 94.50 90 THR A N 1
ATOM 746 C CA . THR A 1 90 ? -10.833 6.432 10.528 1.00 94.50 90 THR A CA 1
ATOM 747 C C . THR A 1 90 ? -10.558 5.427 9.411 1.00 94.50 90 THR A C 1
ATOM 749 O O . THR A 1 90 ? -9.706 5.686 8.566 1.00 94.50 90 THR A O 1
ATOM 752 N N . SER A 1 91 ? -11.283 4.305 9.358 1.00 93.12 91 SER A N 1
ATOM 753 C CA . SER A 1 91 ? -11.101 3.314 8.289 1.00 93.12 91 SER A CA 1
ATOM 754 C C . SER A 1 91 ? -11.509 3.849 6.910 1.00 93.12 91 SER A C 1
ATOM 756 O O . SER A 1 91 ? -10.813 3.606 5.922 1.00 93.12 91 SER A O 1
ATOM 758 N N . ASP A 1 92 ? -12.585 4.636 6.845 1.00 95.19 92 ASP A N 1
ATOM 759 C CA . ASP A 1 92 ? -13.066 5.254 5.611 1.00 95.19 92 ASP A CA 1
ATOM 760 C C . ASP A 1 92 ? -12.130 6.381 5.160 1.00 95.19 92 ASP A C 1
ATOM 762 O O . ASP A 1 92 ? -11.835 6.499 3.968 1.00 95.19 92 ASP A O 1
ATOM 766 N N . LEU A 1 93 ? -11.579 7.148 6.108 1.00 96.19 93 LEU A N 1
ATOM 767 C CA . LEU A 1 93 ? -10.539 8.135 5.834 1.00 96.19 93 LEU A CA 1
ATOM 768 C C . LEU A 1 93 ? -9.280 7.476 5.260 1.00 96.19 93 LEU A C 1
ATOM 770 O O . LEU A 1 93 ? -8.782 7.916 4.224 1.00 96.19 93 LEU A O 1
ATOM 774 N N . ILE A 1 94 ? -8.789 6.401 5.885 1.00 94.69 94 ILE A N 1
ATOM 775 C CA . ILE A 1 94 ? -7.633 5.645 5.383 1.00 94.69 94 ILE A CA 1
ATOM 776 C C . ILE A 1 94 ? -7.919 5.132 3.972 1.00 94.69 94 ILE A C 1
ATOM 778 O O . ILE A 1 94 ? -7.096 5.325 3.078 1.00 94.69 94 ILE A O 1
ATOM 782 N N . ARG A 1 95 ? -9.099 4.543 3.735 1.00 93.62 95 ARG A N 1
ATOM 783 C CA . ARG A 1 95 ? -9.494 4.061 2.404 1.00 93.62 95 ARG A CA 1
ATOM 784 C C . ARG A 1 95 ? -9.478 5.190 1.374 1.00 93.62 95 ARG A C 1
ATOM 786 O O . ARG A 1 95 ? -8.960 4.993 0.279 1.00 93.62 95 ARG A O 1
ATOM 793 N N . SER A 1 96 ? -9.992 6.366 1.735 1.00 95.62 96 SER A N 1
ATOM 794 C CA . SER A 1 96 ? -9.999 7.539 0.860 1.00 95.62 96 SER A CA 1
ATOM 795 C C . SER A 1 96 ? -8.597 8.071 0.558 1.00 95.62 96 SER A C 1
ATOM 797 O O . SER A 1 96 ? -8.360 8.532 -0.556 1.00 95.62 96 SER A O 1
ATOM 799 N N . ILE A 1 97 ? -7.675 8.045 1.524 1.00 95.06 97 ILE A N 1
ATOM 800 C CA . ILE A 1 97 ? -6.284 8.472 1.310 1.00 95.06 97 ILE A CA 1
ATOM 801 C C . ILE A 1 97 ? -5.581 7.473 0.388 1.00 95.06 97 ILE A C 1
ATOM 803 O O . ILE A 1 97 ? -4.995 7.873 -0.616 1.00 95.06 97 ILE A O 1
ATOM 807 N N . MET A 1 98 ? -5.695 6.177 0.686 1.00 91.75 98 MET A N 1
ATOM 808 C CA . MET A 1 98 ? -5.040 5.115 -0.078 1.00 91.75 98 MET A CA 1
ATOM 809 C C . MET A 1 98 ? -5.542 5.042 -1.523 1.00 91.75 98 MET A C 1
ATOM 811 O O . MET A 1 98 ? -4.741 4.824 -2.423 1.00 91.75 98 MET A O 1
ATOM 815 N N . SER A 1 99 ? -6.831 5.299 -1.781 1.00 90.94 99 SER A N 1
ATOM 816 C CA . SER A 1 99 ? -7.369 5.310 -3.151 1.00 90.94 99 SER A CA 1
ATOM 817 C C . SER A 1 99 ? -6.788 6.410 -4.043 1.00 90.94 99 SER A C 1
ATOM 819 O O . SER A 1 99 ? -6.868 6.312 -5.266 1.00 90.94 99 SER A O 1
ATOM 821 N N . ASN A 1 100 ? -6.221 7.463 -3.448 1.00 93.38 100 ASN A N 1
ATOM 822 C CA . ASN A 1 100 ? -5.594 8.550 -4.198 1.00 93.38 100 ASN A CA 1
ATOM 823 C C . ASN A 1 100 ? -4.140 8.239 -4.581 1.00 93.38 100 ASN A C 1
ATOM 825 O O . ASN A 1 100 ? -3.579 8.928 -5.431 1.00 93.38 100 ASN A O 1
ATOM 829 N N . ILE A 1 101 ? -3.524 7.220 -3.974 1.00 90.12 101 ILE A N 1
ATOM 830 C CA . ILE A 1 101 ? -2.149 6.818 -4.268 1.00 90.12 101 ILE A CA 1
ATOM 831 C C . ILE A 1 101 ? -2.185 5.868 -5.465 1.00 90.12 101 ILE A C 1
ATOM 833 O O . ILE A 1 101 ? -2.638 4.731 -5.361 1.00 90.12 101 ILE A O 1
ATOM 837 N N . GLN A 1 102 ? -1.712 6.343 -6.615 1.00 87.44 102 GLN A N 1
ATOM 838 C CA . GLN A 1 102 ? -1.602 5.544 -7.832 1.00 87.44 102 GLN A CA 1
ATOM 839 C C . GLN A 1 102 ? -0.131 5.272 -8.130 1.00 87.44 102 GLN A C 1
ATOM 841 O O . GLN A 1 102 ? 0.670 6.199 -8.235 1.00 87.44 102 GLN A O 1
ATOM 846 N N . LEU A 1 103 ? 0.213 3.995 -8.282 1.00 84.31 103 LEU A N 1
ATOM 847 C CA . LEU A 1 103 ? 1.511 3.567 -8.791 1.00 84.31 103 LEU A CA 1
ATOM 848 C C . LEU A 1 103 ? 1.367 3.243 -10.277 1.00 84.31 103 LEU A C 1
ATOM 850 O O . LEU A 1 103 ? 0.387 2.621 -10.693 1.00 84.31 103 LEU A O 1
ATOM 854 N N . SER A 1 104 ? 2.333 3.673 -11.087 1.00 89.50 104 SER A N 1
ATOM 855 C CA . SER A 1 104 ? 2.390 3.257 -12.486 1.00 89.50 104 SER A CA 1
ATOM 856 C C . SER A 1 104 ? 2.700 1.760 -12.571 1.00 89.50 104 SER A C 1
ATOM 858 O O . SER A 1 104 ? 3.421 1.209 -11.739 1.00 89.50 104 SER A O 1
ATOM 860 N N . ASN A 1 105 ? 2.195 1.089 -13.608 1.00 83.94 105 ASN A N 1
ATOM 861 C CA . ASN A 1 105 ? 2.488 -0.334 -13.831 1.00 83.94 105 ASN A CA 1
ATOM 862 C C . ASN A 1 105 ? 3.984 -0.611 -14.072 1.00 83.94 105 ASN A C 1
ATOM 864 O O . ASN A 1 105 ? 4.441 -1.738 -13.873 1.00 83.94 105 ASN A O 1
ATOM 868 N N . ASP A 1 106 ? 4.741 0.411 -14.471 1.00 89.25 106 ASP A N 1
ATOM 869 C CA . ASP A 1 106 ? 6.189 0.337 -14.676 1.00 89.25 106 ASP A CA 1
ATOM 870 C C . ASP A 1 106 ? 6.972 0.427 -13.357 1.00 89.25 106 ASP A C 1
ATOM 872 O O . ASP A 1 106 ? 8.097 -0.054 -13.282 1.00 89.25 106 ASP A O 1
ATOM 876 N N . ALA A 1 107 ? 6.372 0.986 -12.297 1.00 90.06 107 ALA A N 1
ATOM 877 C CA . ALA A 1 107 ? 6.972 1.024 -10.962 1.00 90.06 107 ALA A CA 1
ATOM 878 C C . ALA A 1 107 ? 6.925 -0.338 -10.247 1.00 90.06 107 ALA A C 1
ATOM 880 O O . ALA A 1 107 ? 7.597 -0.525 -9.235 1.00 90.06 107 ALA A O 1
ATOM 881 N N . ILE A 1 108 ? 6.134 -1.290 -10.758 1.00 88.88 108 ILE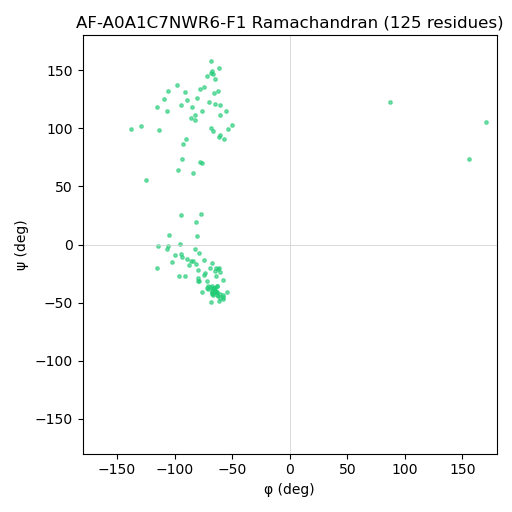 A N 1
ATOM 882 C CA . ILE A 1 108 ? 6.007 -2.635 -10.193 1.00 88.88 108 ILE A CA 1
ATOM 883 C C . ILE A 1 108 ? 6.975 -3.574 -10.932 1.00 88.88 108 ILE A C 1
ATOM 885 O O . ILE A 1 108 ? 6.828 -3.770 -12.143 1.00 88.88 108 ILE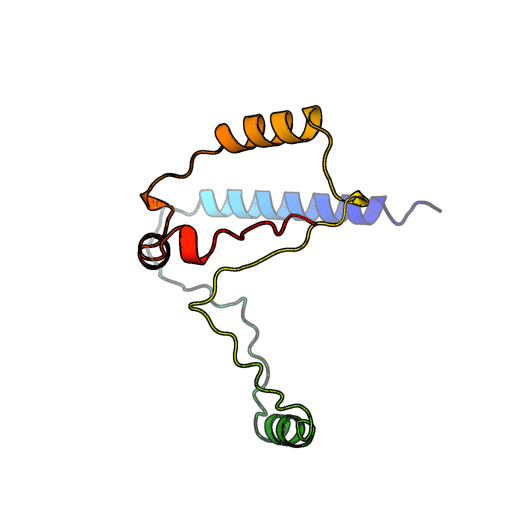 A O 1
ATOM 889 N N . PRO A 1 109 ? 7.937 -4.204 -10.238 1.00 91.81 109 PRO A N 1
ATOM 890 C CA . PRO A 1 109 ? 8.829 -5.186 -10.846 1.00 91.81 109 PRO A CA 1
ATOM 891 C C . PRO A 1 109 ? 8.091 -6.412 -11.403 1.00 91.81 109 PRO A C 1
ATOM 893 O O . PRO A 1 109 ? 7.071 -6.846 -10.866 1.00 91.81 109 PRO A O 1
ATOM 896 N N . ASP A 1 110 ? 8.653 -7.046 -12.434 1.00 92.06 110 ASP A N 1
ATOM 897 C CA . ASP A 1 110 ? 8.033 -8.209 -13.090 1.00 92.06 110 ASP A CA 1
ATOM 898 C C . ASP A 1 110 ? 7.883 -9.433 -12.187 1.00 92.06 110 ASP A C 1
ATOM 900 O O . ASP A 1 110 ? 6.987 -10.249 -12.399 1.00 92.06 110 ASP A O 1
ATOM 904 N N . TRP A 1 111 ? 8.746 -9.584 -11.181 1.00 90.81 111 TRP A N 1
ATOM 905 C CA . TRP A 1 111 ? 8.593 -10.647 -10.192 1.00 90.81 111 TRP A CA 1
ATOM 906 C C . TRP A 1 111 ? 7.348 -10.420 -9.325 1.00 90.81 111 TRP A C 1
ATOM 908 O O . TRP A 1 111 ? 6.613 -11.368 -9.071 1.00 90.81 111 TRP A O 1
ATOM 918 N N . ALA A 1 112 ? 7.055 -9.172 -8.948 1.00 89.38 112 ALA A N 1
ATOM 919 C CA . ALA A 1 112 ? 5.928 -8.835 -8.080 1.00 89.38 112 ALA A CA 1
ATOM 920 C C . ALA A 1 112 ? 4.591 -9.009 -8.811 1.00 89.38 112 ALA A C 1
ATOM 922 O O . ALA A 1 112 ? 3.631 -9.513 -8.239 1.00 89.38 112 ALA A O 1
ATOM 923 N N . LYS A 1 113 ? 4.554 -8.699 -10.114 1.00 88.12 113 LYS A N 1
ATOM 924 C CA . LYS A 1 113 ? 3.375 -8.903 -10.977 1.00 88.12 113 LYS A CA 1
ATOM 925 C C . LYS A 1 113 ? 2.934 -10.367 -11.090 1.00 88.12 113 LYS A C 1
ATOM 927 O O . LYS A 1 113 ? 1.794 -10.629 -11.458 1.00 88.12 113 LYS A O 1
ATOM 932 N N . LYS A 1 114 ? 3.840 -11.322 -10.850 1.00 90.38 114 LYS A N 1
ATOM 933 C CA . LYS A 1 114 ? 3.564 -12.764 -10.974 1.00 90.38 114 LYS A CA 1
ATOM 934 C C . LYS A 1 114 ? 2.954 -13.370 -9.714 1.00 90.38 114 LYS A C 1
ATOM 936 O O . LYS A 1 114 ? 2.464 -14.493 -9.781 1.00 90.38 114 LYS A O 1
ATOM 941 N N . ILE A 1 115 ? 3.004 -12.662 -8.587 1.00 86.00 115 ILE A N 1
ATOM 942 C CA . ILE A 1 115 ? 2.476 -13.153 -7.317 1.00 86.00 115 ILE A CA 1
ATOM 943 C C . ILE A 1 115 ? 0.977 -12.823 -7.276 1.00 86.00 115 ILE A C 1
ATOM 945 O O . ILE A 1 115 ? 0.618 -11.646 -7.348 1.00 86.00 115 ILE A O 1
ATOM 949 N N . PRO A 1 116 ? 0.084 -13.825 -7.191 1.00 86.69 116 PRO A N 1
ATOM 950 C CA . PRO A 1 116 ? -1.348 -13.568 -7.102 1.00 86.69 116 PRO A CA 1
ATOM 951 C C . PRO A 1 116 ? -1.685 -12.879 -5.776 1.00 86.69 116 PRO A C 1
ATOM 953 O O . PRO A 1 116 ? -1.070 -13.169 -4.750 1.00 86.69 116 PRO A O 1
ATOM 956 N N . GLU A 1 117 ? -2.690 -11.999 -5.783 1.00 84.25 117 GLU A N 1
ATOM 957 C CA . GLU A 1 117 ? -3.110 -11.265 -4.579 1.00 84.25 117 GLU A CA 1
ATOM 958 C C . GLU A 1 117 ? -3.441 -12.192 -3.408 1.00 84.25 117 GLU A C 1
ATOM 960 O O . GLU A 1 117 ? -3.001 -11.952 -2.289 1.00 84.25 117 GLU A O 1
ATOM 965 N N . ASP A 1 118 ? -4.108 -13.313 -3.678 1.00 83.94 118 ASP A N 1
ATOM 966 C CA . ASP A 1 118 ? -4.501 -14.290 -2.660 1.00 83.94 118 ASP A CA 1
ATOM 967 C C . ASP A 1 118 ? -3.327 -14.937 -1.904 1.00 83.94 118 ASP A C 1
ATOM 969 O O . ASP A 1 118 ? -3.543 -15.477 -0.818 1.00 83.94 118 ASP A O 1
ATOM 973 N N . ALA A 1 119 ? -2.109 -14.911 -2.461 1.00 83.56 119 ALA A N 1
ATOM 974 C CA . ALA A 1 119 ? -0.929 -15.488 -1.816 1.00 83.56 119 ALA A CA 1
ATOM 975 C C . ALA A 1 119 ? -0.334 -14.568 -0.739 1.00 83.56 119 ALA A C 1
ATOM 977 O O . ALA A 1 119 ? 0.257 -15.053 0.221 1.00 83.56 119 ALA A O 1
ATOM 978 N N . TRP A 1 120 ? -0.487 -13.247 -0.874 1.00 84.00 120 TRP A N 1
ATOM 979 C CA . TRP A 1 120 ? 0.101 -12.278 0.060 1.00 84.00 120 TRP A CA 1
ATOM 980 C C . TRP A 1 120 ? -0.938 -11.477 0.843 1.00 84.00 120 TRP A C 1
ATOM 982 O O . TRP A 1 120 ? -0.613 -10.932 1.897 1.00 84.00 120 TRP A O 1
ATOM 992 N N . LEU A 1 121 ? -2.179 -11.399 0.361 1.00 86.88 121 LEU A N 1
ATOM 993 C CA . LEU A 1 121 ? -3.248 -10.686 1.040 1.00 86.88 121 LEU A CA 1
ATOM 994 C C . LEU A 1 121 ? -3.751 -11.520 2.232 1.00 86.88 121 LEU A C 1
ATOM 996 O O . LEU A 1 121 ? -4.329 -12.596 2.042 1.00 86.88 121 LEU A O 1
ATOM 10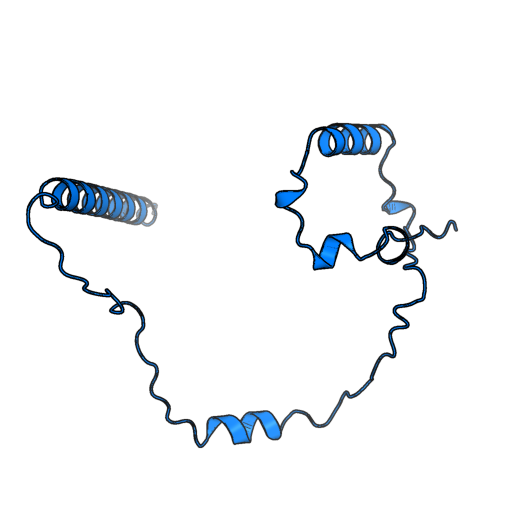00 N N . PRO A 1 122 ? -3.566 -11.044 3.475 1.00 87.31 122 PRO A N 1
ATOM 1001 C CA . PRO A 1 122 ? -3.938 -11.816 4.642 1.00 87.31 122 PRO A CA 1
ATOM 1002 C C . PRO A 1 122 ? -5.454 -11.887 4.815 1.00 87.31 122 PRO A C 1
ATOM 1004 O O . PRO A 1 122 ? -6.194 -10.927 4.598 1.00 87.31 122 PRO A O 1
ATOM 1007 N N . ARG A 1 123 ? -5.915 -13.036 5.297 1.00 88.50 123 ARG A N 1
ATOM 1008 C CA . ARG A 1 123 ? -7.295 -13.285 5.698 1.00 88.50 123 ARG A CA 1
ATOM 1009 C C . ARG A 1 123 ? -7.448 -12.967 7.176 1.00 88.50 123 ARG A C 1
ATOM 1011 O O . ARG A 1 123 ? -6.677 -13.433 8.015 1.00 88.50 123 ARG A O 1
ATOM 1018 N N . VAL A 1 124 ? -8.472 -12.192 7.506 1.00 84.12 124 VAL A N 1
ATOM 1019 C CA . VAL A 1 124 ? -8.813 -11.915 8.901 1.00 84.12 124 VAL A CA 1
ATOM 1020 C C . VAL A 1 124 ? -9.603 -13.099 9.441 1.00 84.12 124 VAL A C 1
ATOM 1022 O O . VAL A 1 124 ? -10.611 -13.499 8.858 1.00 84.12 124 VAL A O 1
ATOM 1025 N N . LYS A 1 125 ? -9.148 -13.674 10.555 1.00 76.75 125 LYS A N 1
ATOM 1026 C CA . LYS A 1 125 ? -9.943 -14.662 11.286 1.00 76.75 125 LYS A CA 1
ATOM 1027 C C . LYS A 1 125 ? -10.927 -13.922 12.185 1.00 76.75 125 LYS A C 1
ATOM 1029 O O . LYS A 1 125 ? -10.500 -13.280 13.142 1.00 76.75 125 LYS A O 1
ATOM 1034 N N . GLU A 1 126 ? -12.219 -14.000 11.874 1.00 64.56 126 GLU A N 1
ATOM 1035 C CA . GLU A 1 126 ? -13.267 -13.544 12.793 1.00 64.56 126 GLU A CA 1
ATOM 1036 C C . GLU A 1 126 ? -13.255 -14.440 14.045 1.00 64.56 126 GLU A C 1
ATOM 1038 O O . GLU A 1 126 ? -13.189 -15.670 13.930 1.00 64.56 126 GLU A O 1
ATOM 1043 N N . ASN A 1 127 ? -13.238 -13.815 15.226 1.00 58.25 127 ASN A N 1
ATOM 1044 C CA . ASN A 1 127 ? -13.394 -14.483 16.522 1.00 58.25 127 ASN A CA 1
ATOM 1045 C C . ASN A 1 127 ? -14.872 -14.560 16.907 1.00 58.25 127 ASN A C 1
ATOM 1047 O O . ASN A 1 127 ? -15.583 -13.555 16.681 1.00 58.25 127 ASN A O 1
#

Sequence (127 aa):
MNEIDEDFVEDFARQLDSIVRIQEQHQEEEDEEESFNEDTSEYQQIPQDEEDMYQQLMSEEEEIEEEVEVDLDAPLVIKVEPSNQLNSETSDLIRSIMSNIQLSNDAIPDWAKKIPEDAWLPRVKEN

Mean predicted aligned error: 20.93 Å

Solvent-accessible surface area (backbone atoms only — not comparable to full-atom values): 8673 Å² total; per-residue (Å²): 140,82,69,75,63,58,58,54,53,50,51,50,51,52,51,51,54,51,51,54,52,52,55,57,56,58,67,76,61,78,84,73,81,96,69,97,69,84,82,71,80,81,70,79,80,72,87,79,78,69,79,67,64,62,63,60,64,73,72,73,74,88,82,82,88,75,82,75,84,74,66,78,84,55,67,44,71,45,78,72,58,79,90,74,59,72,55,69,69,62,49,52,49,49,52,58,55,55,72,69,64,79,79,59,79,82,77,52,54,75,73,62,75,70,57,59,64,70,62,74,53,64,43,74,56,85,129

Organism: NCBI:txid101091